Protein AF-A0A2V9G0U9-F1 (afdb_monomer_lite)

Radius of gyration: 12.72 Å; chains: 1; bounding box: 27×23×37 Å

Foldseek 3Di:
DWFAFPVAKIKDADFPDKDPDPPPDPKIKTKGAQIWIDRDPPDDTDGDPDRTDIDIPVGTPDDDDDDDDDD

Sequence (71 aa):
MEVLMKNGGYYTGELQSFGIVDDFERAKDFYLVNVYFRSTKQEPYIKLRVDGVLLNFSDAYSILVRKQIMG

Secondary structure (DSSP, 8-state):
-EEEETTS-EEEEEEEEE----TT----EEEEEEEEEESSSSSPPEE--SS-EEEEGGGEEEEE-------

Structure (mmCIF, N/CA/C/O backbone):
data_AF-A0A2V9G0U9-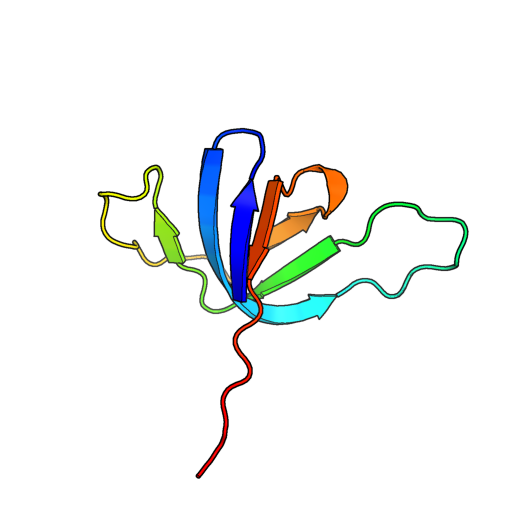F1
#
_entry.id   AF-A0A2V9G0U9-F1
#
loop_
_atom_site.group_PDB
_atom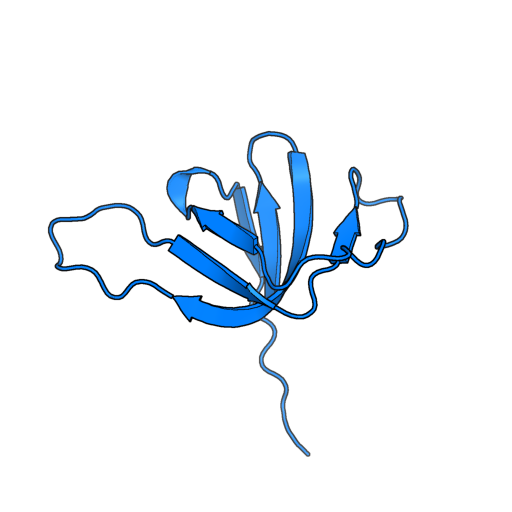_site.id
_atom_site.type_symbol
_atom_site.label_atom_id
_atom_site.label_alt_id
_atom_site.label_comp_id
_atom_site.label_asym_id
_atom_site.label_entity_id
_atom_site.label_seq_id
_atom_site.pdbx_PDB_ins_code
_atom_site.Cartn_x
_atom_site.Cartn_y
_atom_site.Cartn_z
_atom_site.occupancy
_atom_site.B_iso_or_equiv
_atom_site.auth_seq_id
_atom_site.auth_comp_id
_atom_site.auth_asym_id
_atom_site.auth_atom_id
_atom_site.pdbx_PDB_model_num
ATOM 1 N N . MET A 1 1 ? 5.733 -2.320 5.961 1.00 88.06 1 MET A N 1
ATOM 2 C CA . MET A 1 1 ? 6.012 -1.106 5.159 1.00 88.06 1 MET A CA 1
ATOM 3 C C . MET A 1 1 ? 4.802 -0.203 5.261 1.00 88.06 1 MET A C 1
ATOM 5 O O . MET A 1 1 ? 3.710 -0.738 5.186 1.00 88.06 1 MET A O 1
ATOM 9 N N . GLU A 1 2 ? 4.979 1.103 5.465 1.00 92.38 2 GLU A N 1
ATOM 10 C CA . GLU A 1 2 ? 3.884 2.089 5.439 1.00 92.38 2 GLU A CA 1
ATOM 11 C C . GLU A 1 2 ? 4.053 3.001 4.216 1.00 92.38 2 GLU A C 1
ATOM 13 O O . GLU A 1 2 ? 5.166 3.447 3.933 1.00 92.38 2 GLU A O 1
ATOM 18 N N . VAL A 1 3 ? 2.965 3.261 3.496 1.00 93.25 3 VAL A N 1
ATOM 19 C CA . VAL A 1 3 ? 2.911 4.071 2.276 1.00 93.25 3 VAL A CA 1
ATOM 20 C C . VAL A 1 3 ? 1.821 5.121 2.437 1.00 93.25 3 VAL A C 1
ATOM 22 O O . VAL A 1 3 ? 0.663 4.779 2.667 1.00 93.25 3 VAL A O 1
ATOM 25 N N . LEU A 1 4 ? 2.185 6.393 2.305 1.00 94.94 4 LEU A N 1
ATOM 26 C CA . LEU A 1 4 ? 1.241 7.502 2.181 1.00 94.94 4 LEU A CA 1
ATOM 27 C C . LEU A 1 4 ? 1.108 7.856 0.703 1.00 94.94 4 LEU A C 1
ATOM 29 O O . LEU A 1 4 ? 2.115 8.153 0.059 1.00 94.94 4 LEU A O 1
ATOM 33 N N . MET A 1 5 ? -0.114 7.863 0.179 1.00 93.81 5 MET A N 1
ATOM 34 C CA . MET A 1 5 ? -0.383 8.209 -1.219 1.00 93.81 5 MET A CA 1
ATOM 35 C C . MET A 1 5 ? -0.612 9.718 -1.393 1.00 93.81 5 MET A C 1
ATOM 37 O O . MET A 1 5 ? -1.078 10.403 -0.480 1.00 93.81 5 MET A O 1
ATOM 41 N N . LYS A 1 6 ? -0.314 10.256 -2.583 1.00 93.88 6 LYS A N 1
ATOM 42 C CA . LYS A 1 6 ? -0.517 11.678 -2.930 1.00 93.88 6 LYS A CA 1
ATOM 43 C C . LYS A 1 6 ? -1.983 12.106 -2.889 1.00 93.88 6 LYS A C 1
ATOM 45 O O . LYS A 1 6 ? -2.268 13.256 -2.573 1.00 93.88 6 LYS A O 1
ATOM 50 N N . ASN A 1 7 ? -2.901 11.190 -3.188 1.00 89.00 7 ASN A N 1
ATOM 51 C CA . ASN A 1 7 ? -4.346 11.407 -3.079 1.00 89.00 7 ASN A CA 1
ATOM 52 C C . ASN A 1 7 ? -4.880 11.226 -1.643 1.00 89.00 7 ASN A C 1
ATOM 54 O O . ASN A 1 7 ? -6.084 11.337 -1.426 1.00 89.00 7 ASN A O 1
ATOM 58 N N . GLY A 1 8 ? -3.999 10.982 -0.669 1.00 86.88 8 GLY A N 1
ATOM 59 C CA . GLY A 1 8 ? -4.360 10.690 0.713 1.00 86.88 8 GLY A CA 1
ATOM 60 C C . GLY A 1 8 ? -4.503 9.193 0.987 1.00 86.88 8 GLY A C 1
ATOM 61 O O . GLY A 1 8 ? -4.429 8.354 0.095 1.00 86.88 8 GLY A O 1
ATOM 62 N N . GLY A 1 9 ? -4.689 8.851 2.259 1.00 92.19 9 GLY A N 1
ATOM 63 C CA . GLY A 1 9 ? -4.741 7.462 2.698 1.00 92.19 9 GLY A CA 1
ATOM 64 C C . GLY A 1 9 ? -3.364 6.847 2.955 1.00 92.19 9 GLY A C 1
ATOM 65 O O . GLY A 1 9 ? -2.359 7.161 2.312 1.00 92.19 9 GLY A O 1
ATOM 66 N N . TYR A 1 10 ? -3.336 5.963 3.945 1.00 95.25 10 TYR A N 1
ATOM 67 C CA . TYR A 1 10 ? -2.144 5.266 4.400 1.00 95.25 10 TYR A CA 1
ATOM 68 C C . TYR A 1 10 ? -2.377 3.773 4.256 1.00 95.25 10 TYR A C 1
ATOM 70 O O . TYR A 1 10 ? -3.326 3.237 4.830 1.00 95.25 10 TYR A O 1
ATOM 78 N N . TYR A 1 11 ? -1.480 3.111 3.542 1.00 94.75 11 TYR A N 1
ATOM 79 C CA . TYR A 1 11 ? -1.440 1.664 3.424 1.00 94.75 11 TYR A CA 1
ATOM 80 C C . TYR A 1 11 ? -0.286 1.139 4.257 1.00 94.75 11 TYR A C 1
ATOM 82 O O . TYR A 1 11 ? 0.819 1.675 4.209 1.00 94.75 11 TYR A O 1
ATOM 90 N N . THR A 1 12 ? -0.517 0.077 5.015 1.00 94.75 12 THR A N 1
ATOM 91 C CA . THR A 1 12 ? 0.562 -0.650 5.676 1.00 94.75 12 THR A CA 1
ATOM 92 C C . THR A 1 12 ? 0.389 -2.142 5.480 1.00 94.75 12 THR A C 1
ATOM 94 O O . THR A 1 12 ? -0.728 -2.648 5.484 1.00 94.75 12 THR A O 1
ATOM 97 N N . GLY A 1 13 ? 1.492 -2.846 5.277 1.00 93.44 13 GLY A N 1
ATOM 98 C CA . GLY A 1 13 ? 1.476 -4.280 5.024 1.00 93.44 13 GLY A CA 1
ATOM 99 C C . GLY A 1 13 ? 2.872 -4.861 4.884 1.00 93.44 13 GLY A C 1
ATOM 100 O O . GLY A 1 13 ? 3.889 -4.182 5.095 1.00 93.44 13 GLY A O 1
ATOM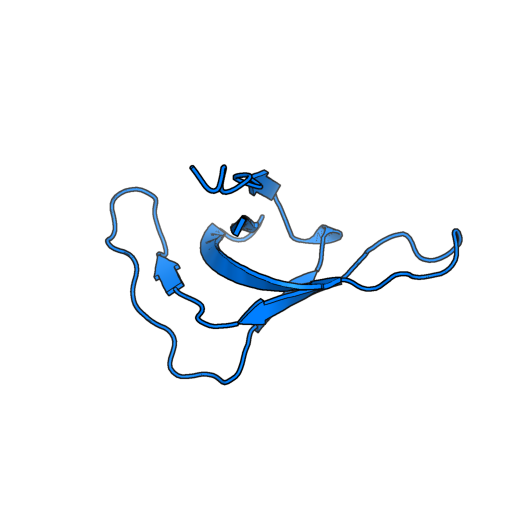 101 N N . GLU A 1 14 ? 2.911 -6.133 4.527 1.00 92.56 14 GLU A N 1
ATOM 102 C CA . GLU A 1 14 ? 4.131 -6.862 4.210 1.00 92.56 14 GLU A CA 1
ATOM 103 C C . GLU A 1 14 ? 4.459 -6.659 2.732 1.00 92.56 14 GLU A C 1
ATOM 105 O O . GLU A 1 14 ? 3.604 -6.855 1.871 1.00 92.56 14 GLU A O 1
ATOM 110 N N . LEU A 1 15 ? 5.690 -6.239 2.434 1.00 88.19 15 LEU A N 1
ATOM 111 C CA . LEU A 1 15 ? 6.155 -6.137 1.055 1.00 88.19 15 LEU A CA 1
ATOM 112 C C . LEU A 1 15 ? 6.455 -7.547 0.548 1.00 88.19 15 LEU A C 1
ATOM 114 O O . LEU A 1 15 ? 7.424 -8.154 1.000 1.00 88.19 15 LEU A O 1
ATOM 118 N N . GLN A 1 16 ? 5.639 -8.055 -0.372 1.00 86.56 16 GLN A N 1
ATOM 119 C CA . GLN A 1 16 ? 5.856 -9.377 -0.956 1.00 86.56 16 GLN A CA 1
ATOM 120 C C . GLN A 1 16 ? 6.735 -9.301 -2.204 1.00 86.56 16 GLN A C 1
ATOM 122 O O . GLN A 1 16 ? 7.635 -10.120 -2.377 1.00 86.56 16 GLN A O 1
ATOM 127 N N . SER A 1 17 ? 6.494 -8.318 -3.069 1.00 80.12 17 SER A N 1
ATOM 128 C CA . SER A 1 17 ? 7.322 -8.083 -4.248 1.00 80.12 17 SER A CA 1
ATOM 129 C C . SER A 1 17 ? 7.386 -6.600 -4.584 1.00 80.12 17 SER A C 1
ATOM 131 O O . SER A 1 17 ? 6.527 -5.802 -4.204 1.00 80.12 17 SER A O 1
ATOM 133 N N . PHE A 1 18 ? 8.436 -6.231 -5.300 1.00 75.19 18 PHE A N 1
ATOM 134 C CA . PHE A 1 18 ? 8.560 -4.939 -5.950 1.00 75.19 18 PHE A CA 1
ATOM 135 C C . PHE A 1 18 ? 9.025 -5.188 -7.381 1.00 75.19 18 PHE A C 1
ATOM 137 O O . PHE A 1 18 ? 9.841 -6.083 -7.618 1.00 75.19 18 PHE A O 1
ATOM 144 N N . GLY A 1 19 ? 8.498 -4.424 -8.335 1.00 67.31 19 GLY A N 1
ATOM 145 C CA . GLY A 1 19 ? 8.948 -4.505 -9.721 1.00 67.31 19 GLY A CA 1
ATOM 146 C C . GLY A 1 19 ? 10.425 -4.120 -9.818 1.00 67.31 19 GLY A C 1
ATOM 147 O O . GLY A 1 19 ? 10.795 -2.977 -9.535 1.00 67.31 19 GLY A O 1
ATOM 148 N N . ILE A 1 20 ? 11.284 -5.069 -10.198 1.00 56.94 20 ILE A N 1
ATOM 149 C CA . ILE A 1 20 ? 12.598 -4.752 -10.763 1.00 56.94 20 ILE A CA 1
ATOM 150 C C . ILE A 1 20 ? 12.336 -4.548 -12.243 1.00 56.94 20 ILE A C 1
ATOM 152 O O . ILE A 1 20 ? 12.145 -5.516 -12.972 1.00 56.94 20 ILE A O 1
ATOM 156 N N . VAL A 1 21 ? 12.256 -3.293 -12.655 1.00 54.81 21 VAL A N 1
ATOM 157 C CA . VAL A 1 21 ? 12.112 -2.952 -14.063 1.00 54.81 21 VAL A CA 1
ATOM 158 C C . VAL A 1 21 ? 13.409 -2.323 -14.538 1.00 54.81 21 VAL A C 1
ATOM 160 O O . VAL A 1 21 ? 14.095 -1.676 -13.740 1.00 54.81 21 VAL A O 1
ATOM 163 N N . ASP A 1 22 ? 13.753 -2.597 -15.798 1.00 55.62 22 ASP A N 1
ATOM 164 C CA . ASP A 1 22 ? 14.900 -2.021 -16.501 1.00 55.62 22 ASP A CA 1
ATOM 165 C C . ASP A 1 22 ? 15.008 -0.514 -16.233 1.00 55.62 22 ASP A C 1
ATOM 167 O O . ASP A 1 22 ? 13.996 0.164 -16.048 1.00 55.62 22 ASP A O 1
ATOM 171 N N . ASP A 1 23 ? 16.228 0.029 -16.275 1.00 59.25 23 ASP A N 1
ATOM 172 C CA . ASP A 1 23 ? 16.540 1.433 -15.947 1.00 59.25 23 ASP A CA 1
ATOM 173 C C . ASP A 1 23 ? 15.693 2.480 -16.715 1.00 59.25 23 ASP A C 1
ATOM 175 O O . ASP A 1 23 ? 15.652 3.657 -16.345 1.00 59.25 23 ASP A O 1
ATOM 179 N N . PHE A 1 24 ? 14.999 2.063 -17.779 1.00 57.56 24 PHE A N 1
ATOM 180 C CA . PHE A 1 24 ? 14.110 2.882 -18.603 1.00 57.56 24 PHE A CA 1
ATOM 181 C C . PHE A 1 24 ? 12.696 3.073 -18.030 1.00 57.56 24 PHE A C 1
ATOM 183 O O . PHE A 1 24 ? 12.022 4.037 -18.405 1.00 57.56 24 PHE A O 1
ATOM 190 N N . GLU A 1 25 ? 12.235 2.221 -17.112 1.00 59.53 25 GLU A N 1
ATOM 191 C CA . GLU A 1 25 ? 10.934 2.379 -16.461 1.00 59.53 25 GLU A CA 1
ATOM 192 C C . GLU A 1 25 ? 11.063 3.160 -15.147 1.00 59.53 25 GLU A C 1
ATOM 194 O O . GLU A 1 25 ? 11.628 2.722 -14.146 1.00 59.53 25 GLU A O 1
ATOM 199 N N . ARG A 1 26 ? 10.518 4.382 -15.161 1.00 56.56 26 ARG A N 1
ATOM 200 C CA . ARG A 1 26 ? 10.685 5.366 -14.080 1.00 56.56 26 ARG A CA 1
ATOM 201 C C . ARG A 1 26 ? 9.943 5.038 -12.785 1.00 56.56 26 ARG A C 1
ATOM 203 O O . ARG A 1 26 ? 10.253 5.656 -11.766 1.00 56.56 26 ARG A O 1
ATOM 210 N N . ALA A 1 27 ? 8.951 4.152 -12.808 1.00 62.31 27 ALA A N 1
ATOM 211 C CA . ALA A 1 27 ? 8.063 3.931 -11.673 1.00 62.31 27 ALA A CA 1
ATOM 212 C C . ALA A 1 27 ? 7.953 2.443 -11.340 1.00 62.31 27 ALA A C 1
ATOM 214 O O . ALA A 1 27 ? 7.573 1.636 -12.177 1.00 62.31 27 ALA A O 1
ATOM 215 N N . LYS A 1 28 ? 8.301 2.098 -10.098 1.00 75.06 28 LYS A N 1
ATOM 216 C CA . LYS A 1 28 ? 8.230 0.732 -9.575 1.00 75.06 28 LYS A CA 1
ATOM 217 C C . LYS A 1 28 ? 6.898 0.534 -8.860 1.00 75.06 28 LYS A C 1
ATOM 219 O O . LYS A 1 28 ? 6.515 1.380 -8.054 1.00 75.06 28 LYS A O 1
ATOM 224 N N . ASP A 1 29 ? 6.234 -0.587 -9.101 1.00 85.44 29 ASP A N 1
ATOM 225 C CA . ASP A 1 29 ? 5.086 -0.991 -8.292 1.00 85.44 29 ASP A CA 1
ATOM 226 C C . ASP A 1 29 ? 5.536 -1.819 -7.075 1.00 85.44 29 ASP A C 1
ATOM 228 O O . ASP A 1 29 ? 6.528 -2.554 -7.134 1.00 85.44 29 ASP A O 1
ATOM 232 N N . PHE A 1 30 ? 4.788 -1.722 -5.973 1.00 85.25 30 PHE A N 1
ATOM 233 C CA . PHE A 1 30 ? 4.916 -2.556 -4.774 1.00 85.25 30 PHE A CA 1
ATOM 234 C C . PHE A 1 30 ? 3.669 -3.395 -4.627 1.00 85.25 30 PHE A C 1
ATOM 236 O O . PHE A 1 30 ? 2.559 -2.861 -4.615 1.00 85.25 30 PHE A O 1
ATOM 243 N N . TYR A 1 31 ? 3.864 -4.691 -4.434 1.00 90.31 31 TYR A N 1
ATOM 244 C CA . TYR A 1 31 ? 2.794 -5.582 -4.040 1.00 90.31 31 TYR A CA 1
ATOM 245 C C . TYR A 1 31 ? 2.854 -5.806 -2.530 1.00 90.31 31 TYR A C 1
ATOM 247 O O . TYR A 1 31 ? 3.813 -6.380 -1.998 1.00 90.31 31 TYR A O 1
ATOM 255 N N . LEU A 1 32 ? 1.833 -5.306 -1.838 1.00 92.31 32 LEU A N 1
ATOM 256 C CA . LEU A 1 32 ? 1.658 -5.484 -0.405 1.00 92.31 32 LEU A CA 1
ATOM 257 C C . LEU A 1 32 ? 0.644 -6.594 -0.128 1.00 92.31 32 LEU A C 1
ATOM 259 O O . LEU A 1 32 ? -0.419 -6.627 -0.743 1.00 92.31 32 LEU A O 1
ATOM 263 N N . VAL A 1 33 ? 0.931 -7.434 0.863 1.00 94.12 33 VAL A N 1
ATOM 264 C CA . VAL A 1 33 ? -0.010 -8.416 1.427 1.00 94.12 33 VAL A CA 1
ATOM 265 C C . VAL A 1 33 ? -0.287 -8.116 2.896 1.00 94.12 33 VAL A C 1
ATOM 267 O O . VAL A 1 33 ? 0.383 -7.276 3.507 1.00 94.12 33 VAL A O 1
ATOM 270 N N . ASN A 1 34 ? -1.308 -8.771 3.462 1.00 94.88 34 ASN A N 1
ATOM 271 C CA . ASN A 1 34 ? -1.779 -8.514 4.829 1.00 94.88 34 ASN A CA 1
ATOM 272 C C . ASN A 1 34 ? -2.032 -7.013 5.071 1.00 94.88 34 ASN A C 1
ATOM 274 O O . ASN A 1 34 ? -1.584 -6.442 6.065 1.00 94.88 34 ASN A O 1
ATOM 278 N N . VAL A 1 35 ? -2.714 -6.366 4.119 1.00 95.38 35 VAL A N 1
ATOM 279 C CA . VAL A 1 35 ? -2.785 -4.904 4.035 1.00 95.38 35 VAL A CA 1
ATOM 280 C C . VAL A 1 35 ? -3.825 -4.327 4.991 1.00 95.38 35 VAL A C 1
ATOM 282 O O . VAL A 1 35 ? -4.953 -4.813 5.099 1.00 95.38 35 VAL A O 1
ATOM 285 N N . TYR A 1 36 ? -3.451 -3.234 5.642 1.00 96.62 36 TYR A N 1
ATOM 286 C CA . TYR A 1 36 ? -4.322 -2.386 6.434 1.00 96.62 36 TYR A CA 1
ATOM 287 C C . TYR A 1 36 ? -4.338 -0.971 5.860 1.00 96.62 36 TYR A C 1
ATOM 289 O O . TYR A 1 36 ? -3.329 -0.484 5.348 1.00 96.62 36 TYR A O 1
ATOM 297 N N . PHE A 1 37 ? -5.480 -0.304 5.988 1.00 96.00 37 PHE A N 1
ATOM 298 C CA . PHE A 1 37 ? -5.716 1.038 5.474 1.00 96.00 37 PHE A CA 1
ATOM 299 C C . PHE A 1 37 ? -6.265 1.972 6.555 1.00 96.00 37 PHE A C 1
ATOM 301 O O . PHE A 1 37 ? -7.054 1.548 7.397 1.00 96.00 37 PHE A O 1
ATOM 308 N N . ARG A 1 38 ? -5.886 3.248 6.505 1.00 96.00 38 ARG A N 1
ATOM 309 C CA . ARG A 1 38 ? -6.575 4.348 7.203 1.00 96.00 38 ARG A CA 1
ATOM 310 C C . ARG A 1 38 ? -6.644 5.561 6.284 1.00 96.00 38 ARG A C 1
ATOM 312 O O . ARG A 1 38 ? -5.696 5.808 5.534 1.00 96.00 38 ARG A O 1
ATOM 319 N N . SER A 1 39 ? -7.724 6.336 6.351 1.00 93.25 39 SER A N 1
ATOM 320 C CA . SER A 1 39 ? -7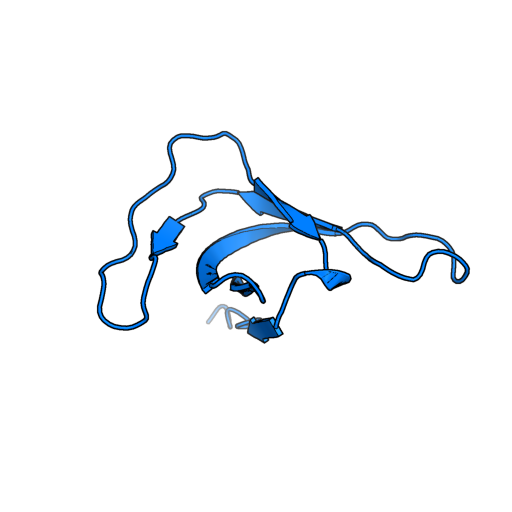.880 7.511 5.486 1.00 93.25 39 SER A CA 1
ATOM 321 C C . SER A 1 39 ? -7.056 8.695 5.999 1.00 93.25 39 SER A C 1
ATOM 323 O O . SER A 1 39 ? -6.436 9.427 5.226 1.00 93.25 39 SER A O 1
ATOM 325 N N . THR A 1 40 ? -6.985 8.850 7.322 1.00 90.56 40 THR A N 1
ATOM 326 C CA . THR A 1 40 ? -6.261 9.931 8.006 1.00 90.56 40 THR A CA 1
ATOM 327 C C . THR A 1 40 ? -5.288 9.385 9.056 1.00 90.56 40 THR A C 1
ATOM 329 O O . THR A 1 40 ? -5.342 8.212 9.414 1.00 90.56 40 THR A O 1
ATOM 332 N N . LYS A 1 41 ? -4.369 10.218 9.576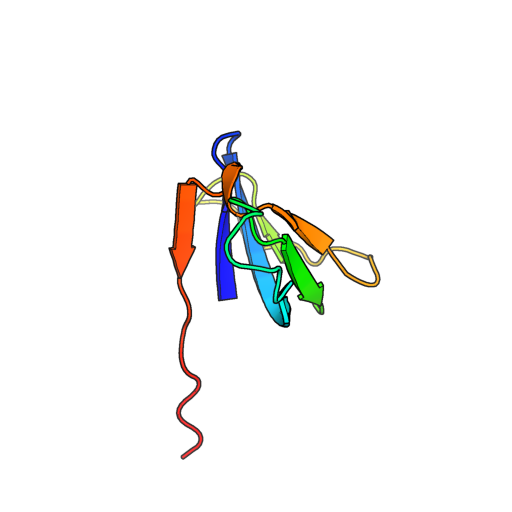 1.00 87.38 41 LYS A N 1
ATOM 333 C CA . LYS 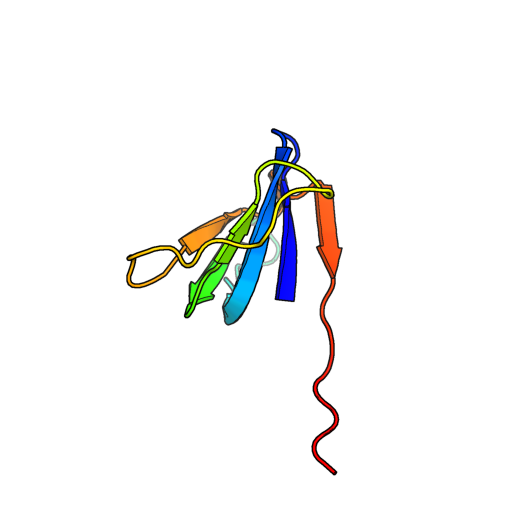A 1 41 ? -3.409 9.777 10.614 1.00 87.38 41 LYS A CA 1
ATOM 334 C C . LYS A 1 41 ? -4.081 9.446 11.949 1.00 87.38 41 LYS A C 1
ATOM 336 O O . LYS A 1 41 ? -3.513 8.678 12.722 1.00 87.38 41 LYS A O 1
ATOM 341 N N . GLN A 1 42 ? -5.228 10.062 12.223 1.00 91.69 42 GLN A N 1
ATOM 342 C CA . GLN A 1 42 ? -5.973 9.931 13.474 1.00 91.69 42 GLN A CA 1
ATOM 343 C C . GLN A 1 42 ? -6.868 8.687 13.493 1.00 91.69 42 GLN A C 1
ATOM 345 O O . GLN A 1 42 ? -7.236 8.218 14.566 1.00 91.69 42 GLN A O 1
ATOM 350 N N . GLU A 1 43 ? -7.210 8.151 12.323 1.00 94.12 43 GLU A N 1
ATOM 351 C CA . GLU A 1 43 ? -8.022 6.946 12.211 1.00 94.12 43 GLU A CA 1
ATOM 352 C C . GLU A 1 43 ? -7.229 5.671 12.528 1.00 94.12 43 GLU A C 1
ATOM 354 O O . GLU A 1 43 ? -6.029 5.576 12.229 1.00 94.12 43 GLU A O 1
ATOM 359 N N . PRO A 1 44 ? -7.900 4.656 13.101 1.00 94.50 44 PRO A N 1
ATOM 360 C CA . PRO A 1 44 ? -7.314 3.339 13.249 1.00 94.50 44 PRO A CA 1
ATOM 361 C C . PRO A 1 44 ? -7.130 2.670 11.884 1.00 94.50 44 PRO A C 1
ATOM 363 O O . PRO A 1 44 ? -7.893 2.885 10.943 1.00 94.50 44 PRO A O 1
ATOM 366 N N . TYR A 1 45 ? -6.131 1.798 11.805 1.00 96.12 45 TYR A N 1
ATOM 367 C CA . TYR A 1 45 ? -5.941 0.924 10.655 1.00 96.12 45 TYR A CA 1
ATOM 368 C C . TYR A 1 45 ? -7.043 -0.142 10.585 1.00 96.12 45 TYR A C 1
ATOM 370 O O . TYR A 1 45 ? -7.298 -0.852 11.558 1.00 96.12 45 TYR A O 1
ATOM 378 N N . ILE A 1 46 ? -7.652 -0.296 9.411 1.00 97.00 46 ILE A N 1
ATOM 379 C CA . ILE A 1 46 ? -8.662 -1.312 9.104 1.00 97.00 46 ILE A CA 1
ATOM 380 C C . ILE A 1 46 ? -8.043 -2.348 8.172 1.00 97.00 46 ILE A C 1
ATOM 382 O O . ILE A 1 46 ? -7.444 -1.998 7.156 1.00 97.00 46 ILE A O 1
ATOM 386 N N . LYS A 1 47 ? -8.201 -3.633 8.502 1.00 96.81 47 LYS A N 1
ATOM 387 C CA . LYS A 1 47 ? -7.723 -4.726 7.651 1.00 96.81 47 LYS A CA 1
ATOM 388 C C . LYS A 1 47 ? -8.525 -4.775 6.350 1.00 96.81 47 LYS A C 1
ATOM 390 O O . LYS A 1 47 ? -9.748 -4.915 6.388 1.00 96.81 47 LYS A O 1
ATOM 395 N N . LEU A 1 48 ? -7.838 -4.717 5.213 1.00 95.69 48 LEU A N 1
ATOM 396 C CA . LEU A 1 48 ? -8.457 -4.912 3.908 1.00 95.69 48 LEU A CA 1
ATOM 397 C C . LEU A 1 48 ? -8.683 -6.409 3.659 1.00 95.69 48 LEU A C 1
ATOM 399 O O . LEU A 1 48 ? -7.818 -7.239 3.937 1.00 95.69 48 LEU A O 1
ATOM 403 N N . ARG A 1 49 ? -9.863 -6.766 3.143 1.00 94.62 49 ARG A N 1
ATOM 404 C CA . ARG A 1 49 ? -10.209 -8.147 2.761 1.00 94.62 49 ARG A CA 1
ATOM 405 C C . ARG A 1 49 ? -9.882 -8.386 1.288 1.00 94.62 49 ARG A C 1
ATOM 407 O O . ARG A 1 49 ? -10.783 -8.558 0.475 1.00 94.62 49 ARG A O 1
ATOM 414 N N . VAL A 1 50 ? -8.596 -8.327 0.964 1.00 92.44 50 VAL A N 1
ATOM 415 C CA . VAL A 1 50 ? -8.043 -8.545 -0.381 1.00 92.44 50 VAL A CA 1
ATOM 416 C C . VAL A 1 50 ? -6.779 -9.392 -0.274 1.00 92.44 50 VAL A C 1
ATOM 418 O O . VAL A 1 50 ? -6.126 -9.375 0.771 1.00 92.44 50 VAL A O 1
ATOM 421 N N . ASP A 1 51 ? -6.424 -10.096 -1.346 1.00 91.56 51 ASP A N 1
ATOM 422 C CA . ASP A 1 51 ? -5.209 -10.923 -1.382 1.00 91.56 51 ASP A CA 1
ATOM 423 C C . ASP A 1 51 ? -3.936 -10.068 -1.330 1.00 91.56 51 ASP A C 1
ATOM 425 O O . ASP A 1 51 ? -2.941 -10.442 -0.710 1.00 91.56 51 ASP A O 1
ATOM 429 N N . GLY A 1 52 ? -3.995 -8.877 -1.920 1.00 91.50 52 GLY A N 1
ATOM 430 C CA . GLY A 1 52 ? -2.951 -7.873 -1.833 1.00 91.50 52 GLY A CA 1
ATOM 431 C C . GLY A 1 52 ? -3.344 -6.575 -2.522 1.00 91.50 52 GLY A C 1
ATOM 432 O O . GLY A 1 52 ? -4.420 -6.453 -3.109 1.00 91.50 52 GLY A O 1
ATOM 433 N N . VAL A 1 53 ? -2.470 -5.583 -2.409 1.00 91.69 53 VAL A N 1
ATOM 434 C CA . VAL A 1 53 ? -2.634 -4.261 -3.014 1.00 91.69 53 VAL A CA 1
ATOM 435 C C . VAL A 1 53 ? -1.387 -3.944 -3.822 1.00 91.69 53 VAL A C 1
ATOM 437 O O . VAL A 1 53 ? -0.278 -3.966 -3.288 1.00 91.69 53 VAL A O 1
ATOM 440 N N . LEU A 1 54 ? -1.587 -3.631 -5.101 1.00 91.38 54 LEU A N 1
ATOM 441 C CA . LEU A 1 54 ? -0.551 -3.094 -5.973 1.00 91.38 54 LEU A CA 1
ATOM 442 C C . LEU A 1 54 ? -0.560 -1.563 -5.869 1.00 91.38 54 LEU A C 1
ATOM 444 O O . LEU A 1 54 ? -1.589 -0.935 -6.114 1.00 91.38 54 LEU A O 1
ATOM 448 N N . LEU A 1 55 ? 0.566 -0.970 -5.477 1.00 89.62 55 LEU A N 1
ATOM 449 C CA . LEU A 1 55 ? 0.740 0.478 -5.338 1.00 89.62 55 LEU A CA 1
ATOM 450 C C . LEU A 1 55 ? 1.880 0.960 -6.228 1.00 89.62 55 LEU A C 1
ATOM 452 O O . LEU A 1 55 ? 2.961 0.380 -6.192 1.00 89.62 55 LEU A O 1
ATOM 456 N N . ASN A 1 56 ? 1.678 2.063 -6.944 1.00 88.25 56 ASN A N 1
ATOM 457 C CA . ASN A 1 56 ? 2.711 2.657 -7.787 1.00 88.25 56 ASN A CA 1
ATOM 458 C C . ASN A 1 56 ? 3.564 3.680 -7.013 1.00 88.25 56 ASN A C 1
ATOM 460 O O . ASN A 1 56 ? 3.027 4.544 -6.311 1.00 88.25 56 ASN A O 1
ATOM 464 N N . PHE A 1 57 ? 4.897 3.634 -7.153 1.00 85.69 57 PHE A N 1
ATOM 465 C CA . PHE A 1 57 ? 5.800 4.596 -6.500 1.00 85.69 57 PHE A CA 1
ATOM 466 C C . PHE A 1 57 ? 5.547 6.044 -6.928 1.00 85.69 57 PHE A C 1
ATOM 468 O O . PHE A 1 57 ? 5.738 6.951 -6.122 1.00 85.69 57 PHE A O 1
ATOM 475 N N . SER A 1 58 ? 5.122 6.289 -8.174 1.00 88.81 58 SER A N 1
ATOM 476 C CA . SER A 1 58 ? 4.839 7.643 -8.662 1.00 88.81 58 SER A CA 1
ATOM 477 C C . SER A 1 58 ? 3.694 8.300 -7.907 1.00 88.81 58 SER A C 1
ATOM 479 O O . SER A 1 58 ? 3.653 9.529 -7.817 1.00 88.81 58 SER A O 1
ATOM 481 N N . ASP A 1 59 ? 2.799 7.494 -7.344 1.00 90.88 59 ASP A N 1
ATOM 482 C CA . ASP A 1 59 ? 1.618 7.952 -6.621 1.00 90.88 59 ASP A CA 1
ATOM 483 C C . ASP A 1 59 ? 1.846 7.972 -5.108 1.00 90.88 59 ASP A C 1
ATOM 485 O O . ASP A 1 59 ? 1.042 8.539 -4.364 1.00 90.88 59 ASP A O 1
ATOM 489 N N . ALA A 1 60 ? 2.973 7.425 -4.643 1.00 91.06 60 ALA A N 1
ATOM 490 C CA . ALA A 1 60 ? 3.401 7.539 -3.263 1.00 91.06 60 ALA A CA 1
ATOM 491 C C . ALA A 1 60 ? 3.930 8.955 -2.986 1.00 91.06 60 ALA A C 1
ATOM 493 O O . ALA A 1 60 ? 4.752 9.514 -3.713 1.00 91.06 60 ALA A O 1
ATOM 494 N N . TYR A 1 61 ? 3.450 9.547 -1.899 1.00 93.00 61 TYR A N 1
ATOM 495 C CA . TYR A 1 61 ? 4.016 10.762 -1.327 1.00 93.00 61 TYR A CA 1
ATOM 496 C C . TYR A 1 61 ? 5.208 10.433 -0.426 1.00 93.00 61 TYR A C 1
ATOM 498 O O . TYR A 1 61 ? 6.242 11.095 -0.486 1.00 93.00 61 TYR A O 1
ATOM 506 N N . SER A 1 62 ? 5.081 9.399 0.409 1.00 90.94 62 SER A N 1
ATOM 507 C CA . SER A 1 62 ? 6.179 8.917 1.243 1.00 90.94 62 SER A CA 1
ATOM 508 C C . SER A 1 62 ? 6.066 7.425 1.522 1.00 90.94 62 SER A C 1
ATOM 510 O O . SER A 1 62 ? 4.975 6.855 1.565 1.00 90.94 62 SER A O 1
ATOM 512 N N . ILE A 1 63 ? 7.222 6.798 1.730 1.00 90.38 63 ILE A N 1
ATOM 513 C CA . ILE A 1 63 ? 7.339 5.383 2.073 1.00 90.38 63 ILE A CA 1
ATOM 514 C C . ILE A 1 63 ? 8.244 5.250 3.289 1.00 90.38 63 ILE A C 1
ATOM 516 O O . ILE A 1 63 ? 9.356 5.775 3.314 1.00 90.38 63 ILE A O 1
ATOM 520 N N . LEU A 1 64 ? 7.770 4.511 4.288 1.00 89.19 64 LEU A N 1
ATOM 521 C CA . LEU A 1 64 ? 8.532 4.147 5.471 1.00 89.19 64 LEU A CA 1
ATOM 522 C C . LEU A 1 64 ? 8.737 2.630 5.504 1.00 89.19 64 LEU A C 1
ATOM 524 O O . LEU A 1 64 ? 7.808 1.845 5.734 1.00 89.19 64 LEU A O 1
ATOM 528 N N . VAL A 1 65 ? 9.987 2.211 5.325 1.00 83.75 65 VAL A N 1
ATOM 529 C CA . VAL A 1 65 ? 10.402 0.816 5.486 1.00 83.75 65 VAL A CA 1
ATOM 530 C C . VAL A 1 65 ? 10.972 0.646 6.889 1.00 83.75 65 VAL A C 1
ATOM 532 O O . VAL A 1 65 ? 12.022 1.192 7.217 1.00 83.75 65 VAL A O 1
ATOM 535 N N . ARG A 1 66 ? 10.276 -0.112 7.740 1.00 78.06 66 ARG A N 1
ATOM 536 C CA . ARG A 1 66 ? 10.807 -0.517 9.046 1.00 78.06 66 ARG A CA 1
ATOM 537 C C . ARG A 1 66 ? 11.488 -1.868 8.887 1.00 78.06 66 ARG A C 1
ATOM 539 O O . ARG A 1 66 ? 10.821 -2.851 8.577 1.00 78.06 66 ARG A O 1
ATOM 546 N N . LYS A 1 67 ? 12.805 -1.912 9.092 1.00 63.53 67 LYS A N 1
ATOM 547 C CA . LYS A 1 67 ? 13.544 -3.171 9.196 1.00 63.53 67 LYS A CA 1
ATOM 548 C C . LYS A 1 67 ? 13.132 -3.844 10.503 1.00 63.53 67 LYS A C 1
ATOM 550 O O . LYS A 1 67 ? 13.353 -3.283 11.573 1.00 63.53 67 LYS A O 1
ATOM 555 N N . GLN A 1 68 ? 12.521 -5.018 10.419 1.00 57.53 68 GLN A N 1
ATOM 556 C CA . GLN A 1 68 ? 12.302 -5.845 11.597 1.00 57.53 68 GLN A CA 1
ATOM 557 C C . GLN A 1 68 ? 13.662 -6.430 11.989 1.00 57.53 68 GLN A C 1
ATOM 559 O O . GLN A 1 68 ? 14.234 -7.235 11.257 1.00 57.53 68 GLN A O 1
ATOM 564 N N . ILE A 1 69 ? 14.235 -5.943 13.090 1.00 48.28 69 ILE A N 1
ATOM 565 C CA . ILE A 1 69 ? 15.422 -6.554 13.688 1.00 48.28 69 ILE A CA 1
ATOM 566 C C . ILE A 1 69 ? 14.901 -7.794 14.412 1.00 48.28 69 ILE A C 1
ATOM 568 O O . ILE A 1 69 ? 14.207 -7.666 15.418 1.00 48.28 69 ILE A O 1
ATOM 572 N N . MET A 1 70 ? 15.142 -8.978 13.849 1.00 47.75 70 MET A N 1
ATOM 573 C CA . MET A 1 70 ? 14.928 -10.226 14.579 1.00 47.75 70 MET A CA 1
ATOM 574 C C . MET A 1 70 ? 16.008 -10.298 15.661 1.00 47.75 70 MET A C 1
ATOM 576 O O . MET A 1 70 ? 17.195 -10.272 15.331 1.00 47.75 70 MET A O 1
ATOM 580 N N . GLY A 1 71 ? 15.579 -10.260 16.923 1.00 40.25 71 GLY A N 1
ATOM 581 C CA . GLY A 1 71 ? 16.419 -10.540 18.089 1.00 40.25 71 GLY A CA 1
ATOM 582 C C . GLY A 1 71 ? 16.505 -12.030 18.368 1.00 40.25 71 GLY A C 1
ATOM 583 O O . GLY A 1 71 ? 15.611 -12.764 17.887 1.00 40.25 71 GLY A O 1
#

pLDDT: mean 84.0, std 14.77, range [40.25, 97.0]